Protein AF-A0A959FNZ1-F1 (afdb_monomer_lite)

Secondary structure (DSSP, 8-state):
---------TTTHHHHHHHHHHHHH--EEEEETTEEEEEETTEEEEEEE---

Sequence (52 aa):
RVGATKMYCNGLMDQENTFLQLLNKVDTYEIRHLQLILFVEGDVAMVLQKVD

Structure (mmCIF, N/CA/C/O backbone):
data_AF-A0A959FNZ1-F1
#
_entry.id   AF-A0A959FNZ1-F1
#
loop_
_atom_site.group_PDB
_atom_site.id
_atom_site.type_symbol
_atom_site.label_atom_id
_atom_site.label_alt_id
_atom_site.label_comp_id
_atom_site.label_asym_id
_atom_site.label_entity_id
_atom_site.label_seq_id
_atom_site.pdbx_PDB_ins_code
_atom_site.Cartn_x
_atom_site.Cartn_y
_atom_site.Cartn_z
_atom_site.occupancy
_atom_site.B_iso_or_equiv
_atom_site.auth_seq_id
_atom_site.auth_comp_id
_atom_site.auth_asym_id
_atom_site.auth_atom_id
_atom_site.pdbx_PDB_model_num
ATOM 1 N N . ARG A 1 1 ? -7.379 -4.322 -8.497 1.00 60.00 1 ARG A N 1
ATOM 2 C CA . ARG A 1 1 ? -6.079 -4.689 -9.107 1.00 60.00 1 ARG A CA 1
ATOM 3 C C . ARG A 1 1 ? -5.320 -3.393 -9.320 1.00 60.00 1 ARG A C 1
ATOM 5 O O . ARG A 1 1 ? -5.837 -2.537 -10.025 1.00 60.00 1 ARG A O 1
ATOM 12 N N . VAL A 1 2 ? -4.190 -3.210 -8.645 1.00 73.88 2 VAL A N 1
ATOM 13 C CA . VAL A 1 2 ? -3.373 -1.998 -8.786 1.00 73.88 2 VAL A CA 1
ATOM 14 C C . VAL A 1 2 ? -2.712 -2.006 -10.171 1.00 73.88 2 VAL A C 1
ATOM 16 O O . VAL A 1 2 ? -2.227 -3.049 -10.610 1.00 73.88 2 VAL A O 1
ATOM 19 N N . GLY A 1 3 ? -2.756 -0.879 -10.881 1.00 78.06 3 GLY A N 1
ATOM 20 C CA . GLY A 1 3 ? -2.163 -0.707 -12.209 1.00 78.06 3 GLY A CA 1
ATOM 21 C C . GLY A 1 3 ? -1.147 0.432 -12.207 1.00 78.06 3 GLY A C 1
ATOM 22 O O . GLY A 1 3 ? -1.326 1.398 -11.473 1.00 78.06 3 GLY A O 1
ATOM 23 N N . ALA A 1 4 ? -0.097 0.309 -13.018 1.00 81.94 4 ALA A N 1
ATOM 24 C CA . ALA A 1 4 ? 0.949 1.319 -13.165 1.00 81.94 4 ALA A CA 1
ATOM 25 C C . ALA A 1 4 ? 1.437 1.397 -14.616 1.00 81.94 4 ALA A C 1
ATOM 27 O O . ALA A 1 4 ? 1.391 0.410 -15.358 1.00 81.94 4 ALA A O 1
ATOM 28 N N . THR A 1 5 ? 1.907 2.574 -15.021 1.00 83.62 5 THR A N 1
ATOM 29 C CA . THR A 1 5 ? 2.561 2.794 -16.315 1.00 83.62 5 THR A CA 1
ATOM 30 C C . THR A 1 5 ? 4.058 2.555 -16.172 1.00 83.62 5 THR A C 1
ATOM 32 O O . THR A 1 5 ? 4.682 3.135 -15.294 1.00 83.62 5 THR A O 1
ATOM 35 N N . LYS A 1 6 ? 4.664 1.757 -17.055 1.00 81.06 6 LYS A N 1
ATOM 36 C CA . LYS A 1 6 ? 6.108 1.467 -17.013 1.00 81.06 6 LYS A CA 1
ATOM 37 C C . LYS A 1 6 ? 6.940 2.593 -17.642 1.00 81.06 6 LYS A C 1
ATOM 39 O O . LYS A 1 6 ? 7.538 2.402 -18.698 1.00 81.06 6 LYS A O 1
ATOM 44 N N . MET A 1 7 ? 6.943 3.770 -17.024 1.00 83.06 7 MET A N 1
ATOM 45 C CA . MET A 1 7 ? 7.856 4.858 -17.396 1.00 83.06 7 MET A CA 1
ATOM 46 C C . MET A 1 7 ? 9.256 4.562 -16.848 1.00 83.06 7 MET A C 1
ATOM 48 O O . MET A 1 7 ? 9.374 3.856 -15.860 1.00 83.06 7 MET A O 1
ATOM 52 N N . TYR A 1 8 ? 10.326 5.061 -17.470 1.00 82.25 8 TYR A N 1
ATOM 53 C CA . TYR A 1 8 ? 11.670 4.930 -16.898 1.00 82.25 8 TYR A CA 1
ATOM 54 C C . TYR A 1 8 ? 12.030 6.185 -16.103 1.00 82.25 8 TYR A C 1
ATOM 56 O O . TYR A 1 8 ? 12.228 7.254 -16.680 1.00 82.25 8 TYR A O 1
ATOM 64 N N . CYS A 1 9 ? 12.161 6.026 -14.788 1.00 83.62 9 CYS A N 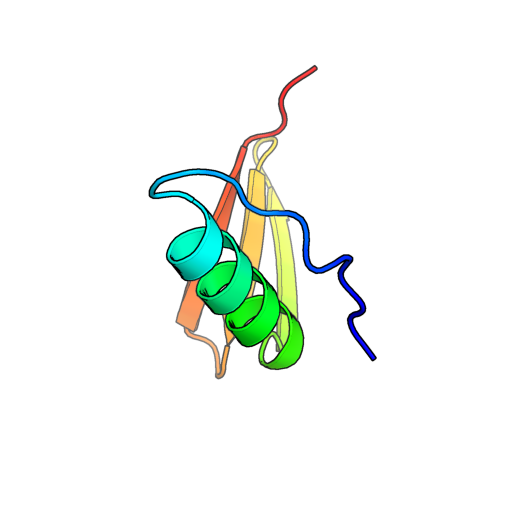1
ATOM 65 C CA . CYS A 1 9 ? 12.664 7.044 -13.873 1.00 83.62 9 CYS A CA 1
ATOM 66 C C . CYS A 1 9 ? 13.909 6.495 -13.166 1.00 83.62 9 CYS A C 1
ATOM 68 O O . CYS A 1 9 ? 13.824 5.519 -12.419 1.00 83.62 9 CYS A O 1
ATOM 70 N N . ASN A 1 10 ? 15.074 7.102 -13.407 1.00 85.31 10 ASN A N 1
ATOM 71 C CA . ASN A 1 10 ? 16.345 6.606 -12.875 1.00 85.31 10 ASN A CA 1
ATOM 72 C C . ASN A 1 10 ? 16.317 6.541 -11.333 1.00 85.31 10 ASN A C 1
ATOM 74 O O . ASN A 1 10 ? 16.145 7.567 -10.680 1.00 85.31 10 ASN A O 1
ATOM 78 N N . GLY A 1 11 ? 16.473 5.339 -10.769 1.00 82.50 11 GLY A N 1
ATOM 79 C CA . GLY A 1 11 ? 16.517 5.098 -9.320 1.00 82.50 11 GLY A CA 1
ATOM 80 C C . GLY A 1 11 ? 15.171 5.097 -8.577 1.00 82.50 11 GLY A C 1
ATOM 81 O O . GLY A 1 11 ? 15.172 4.901 -7.368 1.00 82.50 11 GLY A O 1
ATOM 82 N N . LEU A 1 12 ? 14.032 5.290 -9.257 1.00 87.88 12 LEU A N 1
ATOM 83 C CA . LEU A 1 12 ? 12.706 5.369 -8.610 1.00 87.88 12 LEU A CA 1
ATOM 84 C C . LEU A 1 12 ? 11.792 4.172 -8.897 1.00 87.88 12 LEU A C 1
ATOM 86 O O . LEU A 1 12 ? 10.810 3.960 -8.188 1.00 87.88 12 LEU A O 1
ATOM 90 N N . MET A 1 13 ? 12.115 3.370 -9.910 1.00 87.94 13 MET A N 1
ATOM 91 C CA . MET A 1 13 ? 11.259 2.255 -10.331 1.00 87.94 13 MET A CA 1
ATOM 92 C C . MET A 1 13 ? 11.142 1.152 -9.274 1.00 87.94 13 MET A C 1
ATOM 94 O O . MET A 1 13 ? 10.068 0.579 -9.097 1.00 87.94 13 MET A O 1
ATOM 98 N N . ASP A 1 14 ? 12.215 0.880 -8.529 1.00 87.50 14 ASP A N 1
ATOM 99 C CA . ASP A 1 14 ? 12.193 -0.121 -7.455 1.00 87.50 14 ASP A CA 1
ATOM 100 C C . ASP A 1 14 ? 11.310 0.328 -6.284 1.00 87.50 14 ASP A C 1
ATOM 102 O O . ASP A 1 14 ? 10.590 -0.478 -5.684 1.00 87.50 14 ASP A O 1
ATOM 106 N N . GLN A 1 15 ? 11.311 1.633 -6.000 1.00 88.75 15 GLN A N 1
ATOM 107 C CA . GLN A 1 15 ? 10.436 2.234 -5.000 1.00 88.75 15 GLN A CA 1
ATOM 108 C C . GLN A 1 15 ? 8.971 2.161 -5.442 1.00 88.75 15 GLN A C 1
ATOM 110 O O . GLN A 1 15 ? 8.124 1.770 -4.641 1.00 88.75 15 GLN A O 1
ATOM 115 N N . GLU A 1 16 ? 8.671 2.475 -6.708 1.00 90.38 16 GLU A N 1
ATOM 116 C CA . GLU A 1 16 ? 7.320 2.330 -7.265 1.00 90.38 16 GLU A CA 1
ATOM 117 C C . GLU A 1 16 ? 6.830 0.884 -7.120 1.00 90.38 16 GLU A C 1
ATOM 119 O O . GLU A 1 16 ? 5.765 0.638 -6.554 1.00 90.38 16 GLU A O 1
ATOM 124 N N . ASN A 1 17 ? 7.628 -0.093 -7.550 1.00 88.75 17 ASN A N 1
ATOM 125 C CA . ASN A 1 17 ? 7.250 -1.498 -7.456 1.00 88.75 17 ASN A CA 1
ATOM 126 C C . ASN A 1 17 ? 7.010 -1.940 -6.000 1.00 88.75 17 ASN A C 1
ATOM 128 O O . ASN A 1 17 ? 6.012 -2.603 -5.715 1.00 88.75 17 ASN A O 1
ATOM 132 N N . THR A 1 18 ? 7.874 -1.530 -5.068 1.00 89.88 18 THR A N 1
ATOM 133 C CA . THR A 1 18 ? 7.719 -1.837 -3.635 1.00 89.88 18 THR A CA 1
ATOM 134 C C . THR A 1 18 ? 6.433 -1.236 -3.068 1.00 89.88 18 THR A C 1
ATOM 136 O O . THR A 1 18 ? 5.669 -1.923 -2.387 1.00 89.88 18 THR A O 1
ATOM 139 N N . PHE A 1 19 ? 6.148 0.024 -3.400 1.00 91.56 19 PHE A N 1
ATOM 140 C CA . PHE A 1 19 ? 4.933 0.716 -2.983 1.00 91.56 19 PHE A CA 1
ATOM 141 C C . PHE A 1 19 ? 3.669 -0.000 -3.485 1.00 91.56 19 PHE A C 1
ATOM 143 O O . PHE A 1 19 ? 2.763 -0.290 -2.702 1.00 91.56 19 PHE A O 1
ATOM 150 N N . LEU A 1 20 ? 3.624 -0.369 -4.769 1.00 92.31 20 LEU A N 1
ATOM 151 C CA . LEU A 1 20 ? 2.479 -1.075 -5.355 1.00 92.31 20 LEU A CA 1
ATOM 152 C C . LEU A 1 20 ? 2.304 -2.485 -4.772 1.00 92.31 20 LEU A C 1
ATOM 154 O O . LEU A 1 20 ? 1.174 -2.947 -4.602 1.00 92.31 20 LEU A O 1
ATOM 158 N N . GLN A 1 21 ? 3.397 -3.188 -4.462 1.00 91.25 21 GLN A N 1
ATOM 159 C CA . GLN A 1 21 ? 3.332 -4.497 -3.809 1.00 91.25 21 GLN A CA 1
ATOM 160 C C . GLN A 1 21 ? 2.749 -4.400 -2.400 1.00 91.25 21 GLN A C 1
ATOM 162 O O . GLN A 1 21 ? 1.904 -5.221 -2.048 1.00 91.25 21 GLN A O 1
ATOM 167 N N . LEU A 1 22 ? 3.153 -3.392 -1.622 1.00 91.81 22 LEU A N 1
ATOM 168 C CA . LEU A 1 22 ? 2.596 -3.144 -0.293 1.00 91.81 22 LEU A CA 1
ATOM 169 C C . LEU A 1 22 ? 1.102 -2.830 -0.374 1.00 91.81 22 LEU A C 1
ATOM 171 O O . LEU A 1 22 ? 0.321 -3.483 0.309 1.00 91.81 22 LEU A O 1
ATOM 175 N N . LEU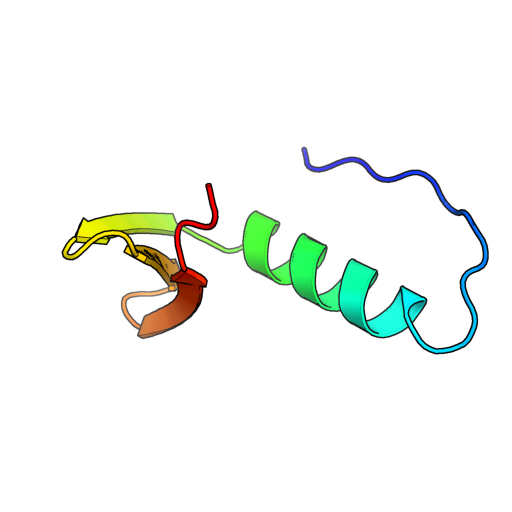 A 1 23 ? 0.680 -1.939 -1.277 1.00 92.56 23 LEU A N 1
ATOM 176 C CA . LEU A 1 23 ? -0.741 -1.607 -1.451 1.00 92.56 23 LEU A CA 1
ATOM 177 C C . LEU A 1 23 ? -1.626 -2.809 -1.808 1.00 92.56 23 LEU A C 1
ATOM 179 O O . LEU A 1 23 ? -2.804 -2.810 -1.472 1.00 92.56 23 LEU A O 1
ATOM 183 N N . ASN A 1 24 ? -1.090 -3.831 -2.481 1.00 92.38 24 ASN A N 1
ATOM 184 C CA . ASN A 1 24 ? -1.852 -5.052 -2.765 1.00 92.38 24 ASN A CA 1
ATOM 185 C C . ASN A 1 24 ? -1.981 -5.991 -1.551 1.00 92.38 24 ASN A C 1
ATOM 187 O O . ASN A 1 24 ? -2.822 -6.885 -1.591 1.00 92.38 24 ASN A O 1
ATOM 191 N N . LYS A 1 25 ? -1.139 -5.834 -0.522 1.00 93.94 25 LYS A N 1
ATOM 192 C CA . LYS A 1 25 ? -1.136 -6.670 0.690 1.00 93.94 25 LYS A CA 1
ATOM 193 C C . LYS A 1 25 ? -1.912 -6.058 1.853 1.00 93.94 25 LYS A C 1
ATOM 195 O O . LYS A 1 25 ? -2.274 -6.792 2.761 1.00 93.94 25 LYS A O 1
ATOM 200 N N . VAL A 1 26 ? -2.116 -4.741 1.840 1.00 95.06 26 VAL A N 1
ATOM 201 C CA . VAL A 1 26 ? -2.822 -4.019 2.906 1.00 95.06 26 VAL A CA 1
ATOM 202 C C . VAL A 1 26 ? -4.213 -4.606 3.119 1.00 95.06 26 VAL A C 1
ATOM 204 O O . VAL A 1 26 ? -4.985 -4.745 2.170 1.00 95.06 26 VAL A O 1
ATOM 207 N N . ASP A 1 27 ? -4.528 -4.917 4.373 1.00 96.06 27 ASP A N 1
ATOM 208 C CA . ASP A 1 27 ? -5.824 -5.465 4.779 1.00 96.06 27 ASP A CA 1
ATOM 209 C C . ASP A 1 27 ? -6.726 -4.410 5.430 1.00 96.06 27 ASP A C 1
ATOM 211 O O . ASP A 1 27 ? -7.945 -4.429 5.247 1.00 96.06 27 ASP A O 1
ATOM 215 N N . THR A 1 28 ? -6.134 -3.463 6.154 1.00 97.06 28 THR A N 1
ATOM 216 C CA . THR A 1 28 ? -6.837 -2.461 6.952 1.00 97.06 28 THR A CA 1
ATOM 217 C C . THR A 1 28 ? -6.090 -1.127 6.956 1.00 97.06 28 THR A C 1
ATOM 219 O O . THR A 1 28 ? -4.900 -1.037 6.644 1.00 97.06 28 THR A O 1
ATOM 222 N N . TYR A 1 29 ? -6.813 -0.052 7.274 1.00 97.00 29 TYR A N 1
ATOM 223 C CA . TYR A 1 29 ? -6.255 1.295 7.353 1.00 97.00 29 TYR A CA 1
ATOM 224 C C . TYR A 1 29 ? -6.845 2.077 8.529 1.00 97.00 29 TY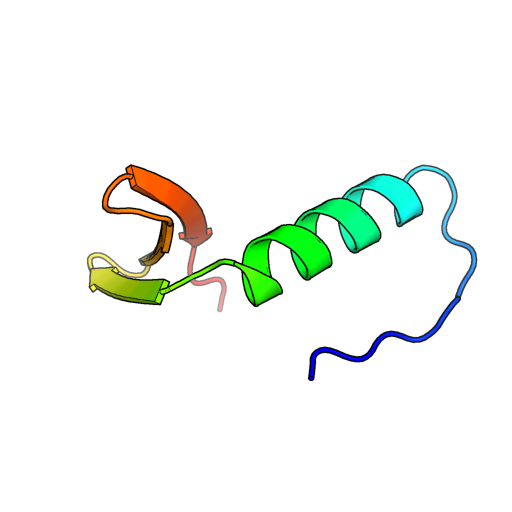R A C 1
ATOM 226 O O . TYR A 1 29 ? -7.993 1.867 8.920 1.00 97.00 29 TYR A O 1
ATOM 234 N N . GLU A 1 30 ? -6.074 3.029 9.047 1.00 97.88 30 GLU A N 1
ATOM 235 C CA . GLU A 1 30 ? -6.518 4.027 10.020 1.00 97.88 30 GLU A CA 1
ATOM 236 C C . GLU A 1 30 ? -6.144 5.425 9.521 1.00 97.88 30 GLU A C 1
ATOM 238 O O . GLU A 1 30 ? -5.057 5.644 8.988 1.00 97.88 30 GLU A O 1
ATOM 243 N N . ILE A 1 31 ? -7.043 6.392 9.711 1.00 97.19 31 ILE A N 1
ATOM 244 C CA . ILE A 1 31 ? -6.742 7.808 9.497 1.00 97.19 31 ILE A CA 1
ATOM 245 C C . ILE A 1 31 ? -6.780 8.509 10.850 1.00 97.19 31 ILE A C 1
ATOM 247 O O . ILE A 1 31 ? -7.833 8.590 11.484 1.00 97.19 31 ILE A O 1
ATOM 251 N N . ARG A 1 32 ? -5.638 9.044 11.289 1.00 96.88 32 ARG A N 1
ATOM 252 C CA . ARG A 1 32 ? -5.521 9.798 12.544 1.00 96.88 32 ARG A CA 1
ATOM 253 C C . ARG A 1 32 ? -4.420 10.845 12.428 1.00 96.88 32 ARG A C 1
ATOM 255 O O . ARG A 1 32 ? -3.439 10.624 11.738 1.00 96.88 32 ARG A O 1
ATOM 262 N N . HIS A 1 33 ? -4.572 11.989 13.098 1.00 95.19 33 HIS A N 1
ATOM 263 C CA . HIS A 1 33 ? -3.547 13.047 13.155 1.00 95.19 33 HIS A CA 1
ATOM 264 C C . HIS A 1 33 ? -3.019 13.497 11.777 1.00 95.19 33 HIS A C 1
ATOM 266 O O . HIS A 1 33 ? -1.832 13.764 11.623 1.00 95.19 33 HIS A O 1
ATOM 272 N N . LEU A 1 34 ? -3.898 13.583 10.770 1.00 96.31 34 LEU A N 1
ATOM 273 C CA . LEU A 1 34 ? -3.524 13.912 9.384 1.00 96.31 34 LEU A CA 1
ATOM 274 C C . LEU A 1 34 ? -2.547 12.905 8.749 1.00 96.31 34 LEU A C 1
ATOM 276 O O . LEU A 1 34 ? -1.811 13.242 7.825 1.00 96.31 34 LEU A O 1
ATOM 280 N N . GLN A 1 35 ? -2.558 11.668 9.232 1.00 97.25 35 GLN A N 1
ATOM 281 C CA . GLN A 1 35 ? -1.805 10.553 8.683 1.00 97.25 35 GLN A CA 1
ATOM 282 C C . GLN A 1 35 ? -2.761 9.464 8.218 1.00 97.25 35 GLN A C 1
ATOM 284 O O . GLN A 1 35 ? -3.789 9.211 8.850 1.00 97.25 35 GLN A O 1
ATOM 289 N N . LEU A 1 36 ? -2.396 8.820 7.116 1.00 97.06 36 LEU A N 1
ATOM 290 C CA . LEU A 1 36 ? -2.963 7.555 6.677 1.00 97.06 36 LEU A CA 1
ATOM 291 C C . LEU A 1 36 ? -1.988 6.445 7.073 1.00 97.06 36 LEU A C 1
ATOM 293 O O . LEU A 1 36 ? -0.845 6.434 6.621 1.00 97.06 36 LEU A O 1
ATOM 297 N N . ILE A 1 37 ? -2.447 5.530 7.917 1.00 97.69 37 ILE A N 1
ATOM 298 C CA . ILE A 1 37 ? -1.689 4.379 8.404 1.00 97.69 37 ILE A CA 1
ATOM 299 C C . ILE A 1 37 ? -2.277 3.138 7.739 1.00 97.69 37 ILE A C 1
ATOM 301 O O . ILE A 1 37 ? -3.485 2.911 7.808 1.00 97.69 37 ILE A O 1
ATOM 305 N N . LEU A 1 38 ? -1.435 2.358 7.070 1.00 97.25 38 LEU A N 1
ATOM 306 C CA . LEU A 1 38 ? -1.814 1.123 6.391 1.00 97.25 38 LEU A CA 1
ATOM 307 C C . LEU A 1 38 ? -1.236 -0.071 7.142 1.00 97.25 38 LEU A C 1
ATOM 309 O O . LEU A 1 38 ? -0.059 -0.049 7.517 1.00 97.25 38 LEU A O 1
ATOM 313 N N . PHE A 1 39 ? -2.045 -1.113 7.310 1.00 97.69 39 PHE A N 1
ATOM 314 C CA . PHE A 1 39 ? -1.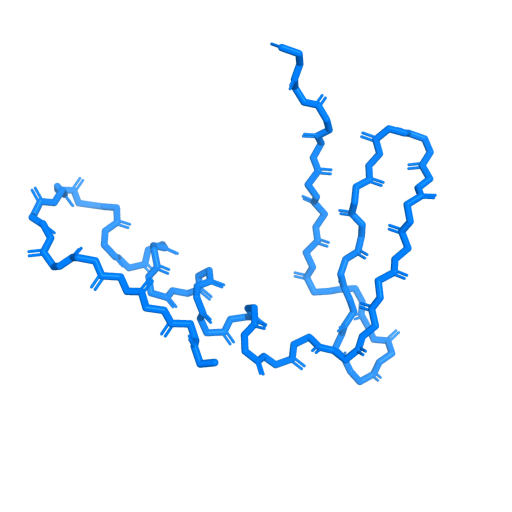676 -2.310 8.053 1.00 97.69 39 PHE A CA 1
ATOM 315 C C . PHE A 1 39 ? -1.660 -3.549 7.156 1.00 97.69 39 PHE A C 1
ATOM 317 O O . PHE A 1 39 ? -2.397 -3.634 6.170 1.00 97.69 39 PHE A O 1
ATOM 324 N N . VAL A 1 40 ? -0.787 -4.492 7.499 1.00 97.12 40 VAL A N 1
ATOM 325 C CA . VAL A 1 40 ? -0.699 -5.828 6.901 1.00 97.12 40 VAL A CA 1
ATOM 326 C C . VAL A 1 40 ? -0.553 -6.818 8.048 1.00 97.12 40 VAL A C 1
ATOM 328 O O . VAL A 1 40 ? 0.382 -6.704 8.833 1.00 97.12 40 VAL A O 1
ATOM 331 N N . GLU A 1 41 ? -1.478 -7.767 8.158 1.00 95.81 41 GLU A N 1
ATOM 332 C CA . GLU A 1 41 ? -1.504 -8.798 9.202 1.00 95.81 41 GLU A CA 1
ATOM 333 C C . GLU A 1 41 ? -1.492 -8.218 10.632 1.00 95.81 41 GLU A C 1
ATOM 335 O O . GLU A 1 41 ? -1.034 -8.850 11.580 1.00 95.81 41 GLU A O 1
ATOM 340 N N . GLY A 1 42 ? -2.037 -7.008 10.797 1.00 93.75 42 GLY A N 1
ATOM 341 C CA . GLY A 1 42 ? -2.089 -6.286 12.072 1.00 93.75 42 GLY A CA 1
ATOM 342 C C . GLY A 1 42 ? -0.870 -5.409 12.380 1.00 93.75 42 GLY A C 1
ATOM 343 O O . GLY A 1 42 ? -0.937 -4.613 13.317 1.00 93.75 42 GLY A O 1
ATOM 344 N N . ASP A 1 43 ? 0.197 -5.478 11.579 1.00 96.44 43 ASP A N 1
ATOM 345 C CA . ASP A 1 43 ? 1.390 -4.638 11.723 1.00 96.44 43 ASP A CA 1
ATOM 346 C C . ASP A 1 43 ? 1.329 -3.390 10.835 1.00 96.44 43 ASP A C 1
ATOM 348 O O . ASP A 1 43 ? 0.749 -3.399 9.748 1.00 96.44 43 ASP A O 1
ATOM 352 N N . VAL A 1 44 ? 1.967 -2.298 11.275 1.00 96.25 44 VAL A N 1
ATOM 353 C CA . VAL A 1 44 ? 2.069 -1.060 10.484 1.00 96.25 44 VAL A CA 1
ATOM 354 C C . VAL A 1 44 ? 3.013 -1.278 9.304 1.00 96.25 44 VAL A C 1
ATOM 356 O O . VAL A 1 44 ? 4.224 -1.402 9.473 1.00 96.25 44 VAL A O 1
ATOM 359 N N . ALA A 1 45 ? 2.460 -1.255 8.095 1.00 95.50 45 ALA A N 1
ATOM 360 C CA . ALA A 1 45 ? 3.213 -1.432 6.859 1.00 95.50 45 ALA A CA 1
ATOM 361 C C . ALA A 1 45 ? 3.676 -0.099 6.254 1.00 95.50 45 ALA A C 1
ATOM 363 O O . ALA A 1 45 ? 4.754 -0.022 5.665 1.00 95.50 45 ALA A O 1
ATOM 364 N N . MET A 1 46 ? 2.858 0.954 6.358 1.00 95.50 46 MET A N 1
ATOM 365 C CA . MET A 1 46 ? 3.161 2.255 5.759 1.00 95.50 46 MET A CA 1
ATOM 366 C C . MET A 1 46 ? 2.430 3.389 6.474 1.00 95.50 46 MET A C 1
ATOM 368 O O . MET A 1 46 ? 1.265 3.248 6.839 1.00 95.50 46 MET A O 1
ATOM 372 N N . VAL A 1 47 ? 3.099 4.536 6.611 1.00 96.00 47 VAL A N 1
ATOM 373 C CA . VAL A 1 47 ? 2.499 5.783 7.098 1.00 96.00 47 VAL A CA 1
ATOM 374 C C . VAL A 1 47 ? 2.681 6.859 6.036 1.00 96.00 47 VAL A C 1
ATOM 376 O O . VAL A 1 47 ? 3.800 7.126 5.600 1.00 96.00 47 VAL A O 1
ATOM 379 N N . LEU A 1 48 ? 1.580 7.475 5.620 1.00 96.00 48 LEU A N 1
ATOM 380 C CA . LEU A 1 48 ? 1.552 8.567 4.656 1.00 96.00 48 LEU A CA 1
ATOM 38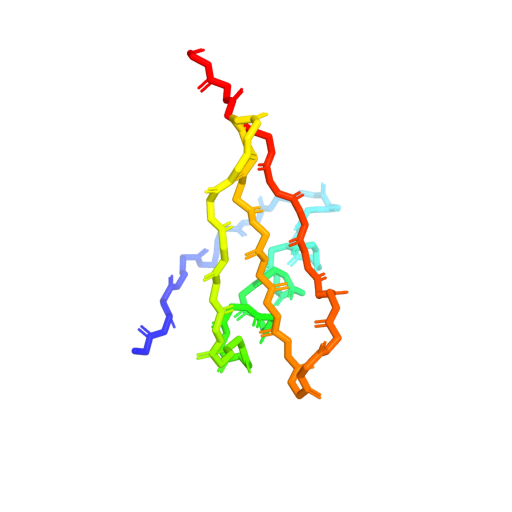1 C C . LEU A 1 48 ? 1.076 9.837 5.355 1.00 96.00 48 LEU A C 1
ATOM 383 O O . LEU A 1 48 ? 0.018 9.858 5.984 1.00 96.00 48 LEU A O 1
ATOM 387 N N . GLN A 1 49 ? 1.860 10.904 5.239 1.00 97.06 49 GLN A N 1
ATOM 388 C CA . GLN A 1 49 ? 1.505 12.211 5.776 1.00 97.06 49 GLN A CA 1
ATOM 389 C C . GLN A 1 49 ? 0.582 12.933 4.792 1.00 97.06 49 GLN A C 1
ATOM 391 O O . GLN A 1 49 ? 0.866 12.970 3.595 1.00 97.06 49 GLN A O 1
ATOM 396 N N . LYS A 1 50 ? -0.497 13.546 5.288 1.00 94.44 50 LYS A N 1
ATOM 397 C CA . LYS A 1 50 ? -1.284 14.480 4.483 1.00 94.44 50 LYS A CA 1
ATOM 398 C C . LYS A 1 50 ? -0.389 15.657 4.087 1.00 94.44 50 LYS A C 1
ATOM 400 O O . LYS A 1 50 ? 0.137 16.347 4.961 1.00 94.44 50 LYS A O 1
ATOM 405 N N . VAL A 1 51 ? -0.255 15.879 2.787 1.00 92.31 51 VAL A N 1
ATOM 406 C CA . VAL A 1 51 ? 0.385 17.060 2.203 1.00 92.31 51 VAL A CA 1
ATOM 407 C C . VAL A 1 51 ? -0.718 17.817 1.468 1.00 92.31 51 VAL A C 1
ATOM 409 O O . VAL A 1 51 ? -1.443 17.196 0.689 1.00 92.31 51 VAL A O 1
ATOM 412 N N . ASP A 1 52 ? -0.913 19.091 1.811 1.00 78.94 52 ASP A N 1
ATOM 413 C CA . ASP A 1 52 ? -1.862 19.982 1.126 1.00 78.94 52 ASP A CA 1
ATOM 414 C C . ASP A 1 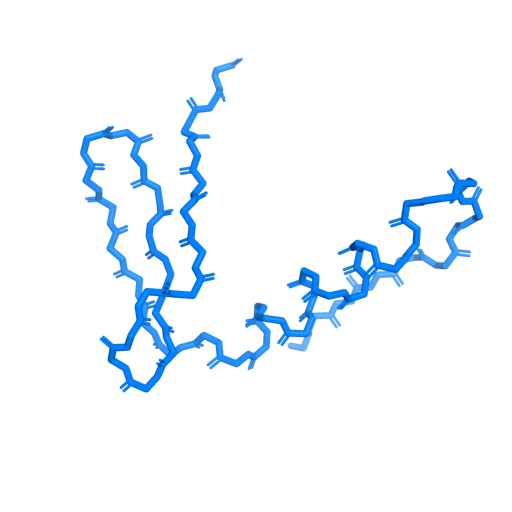52 ? -1.321 20.426 -0.243 1.00 78.94 52 ASP A C 1
ATOM 416 O O . ASP A 1 52 ? -0.087 20.631 -0.353 1.00 78.94 52 ASP A O 1
#

pLDDT: mean 90.82, std 7.48, range [60.0, 97.88]

Radius of gyration: 12.72 Å; chains: 1; bounding box: 23×29×31 Å

Foldseek 3Di:
DDDDDPDDDPPCVVVVVVVSVLVVQFDDWDDDPQWIFTDHPRDTDDIDHDDD